Protein AF-S4PWN9-F1 (afdb_monomer)

pLDDT: mean 87.61, std 13.53, range [41.34, 96.62]

Foldseek 3Di:
DQLVCCVPPVDGDLPVVQVVVCVVPNPPQVDPVSSVVVVVVNQVSCCVVVSDVHDDCPPVPPPPPPVPD

Secondary structure (DSSP, 8-state):
-HHHHHHHHS---HHHHHHHHHHHSTTSS-SHHHHHHHHHHHHHHHHHTTS-S----TTTSTTTTTT--

Sequence (69 aa):
MCTSRLAAEGVTDVRGTVERIRQQRAHSIQMPDQYVFCHLALLEYAVMHGYLESADLTGFDEDVEEESE

Mean predicted aligned error: 5.77 Å

Solvent-accessible surface area (backbone atoms only — not comparable to full-atom values): 4382 Å² total; per-residue (Å²): 108,58,66,64,34,30,75,74,69,76,48,69,62,65,67,65,47,50,55,55,47,30,74,78,40,73,77,52,72,71,51,69,66,55,50,50,47,58,51,52,57,49,50,52,51,30,36,79,69,66,77,31,94,73,78,91,58,84,81,68,71,71,66,72,71,75,77,80,123

Radius of gyration: 13.94 Å; Cα contacts (8 Å, |Δi|>4): 36; chains: 1; bounding box: 33×30×34 Å

Organism: NCBI:txid116150

Structure (mmCIF, N/CA/C/O backbone):
data_AF-S4PWN9-F1
#
_entry.id   AF-S4PWN9-F1
#
loop_
_atom_site.group_PDB
_atom_site.id
_atom_site.type_symbol
_atom_site.label_atom_id
_atom_site.label_alt_id
_atom_site.label_comp_id
_atom_site.label_asym_id
_atom_site.label_entity_id
_atom_site.label_seq_id
_atom_site.pdbx_PDB_ins_code
_atom_site.Cartn_x
_atom_site.Cartn_y
_atom_site.Cartn_z
_atom_site.occupancy
_atom_site.B_iso_or_equiv
_atom_site.auth_seq_id
_atom_site.auth_comp_id
_atom_site.auth_asym_id
_atom_site.auth_atom_id
_a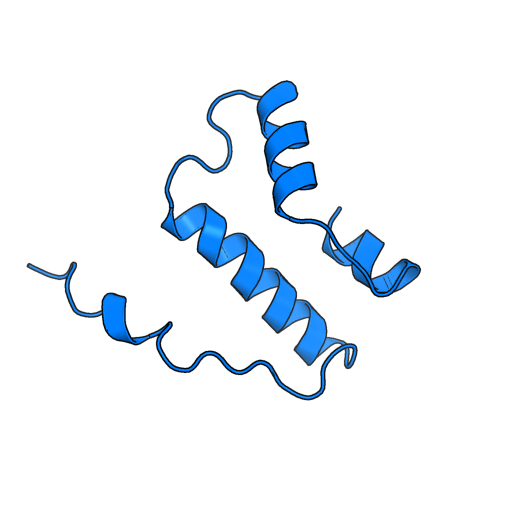tom_site.pdbx_PDB_model_num
ATOM 1 N N . MET A 1 1 ? 5.773 1.066 7.680 1.00 82.50 1 MET A N 1
ATOM 2 C CA . MET A 1 1 ? 5.561 2.496 7.345 1.00 82.50 1 MET A CA 1
ATOM 3 C C . MET A 1 1 ? 4.110 2.779 6.979 1.00 82.50 1 MET A C 1
ATOM 5 O O . MET A 1 1 ? 3.513 3.630 7.622 1.00 82.50 1 MET A O 1
ATOM 9 N N . CYS A 1 2 ? 3.530 2.094 5.986 1.00 89.12 2 CYS A N 1
ATOM 10 C CA . CYS A 1 2 ? 2.138 2.343 5.594 1.00 89.12 2 CYS A CA 1
ATOM 11 C C . CYS A 1 2 ? 1.117 1.887 6.648 1.00 89.12 2 CYS A C 1
ATOM 13 O O . CYS A 1 2 ? 0.216 2.654 6.964 1.00 89.12 2 CYS A O 1
ATOM 15 N N . THR A 1 3 ? 1.303 0.704 7.245 1.00 91.06 3 THR A N 1
ATOM 1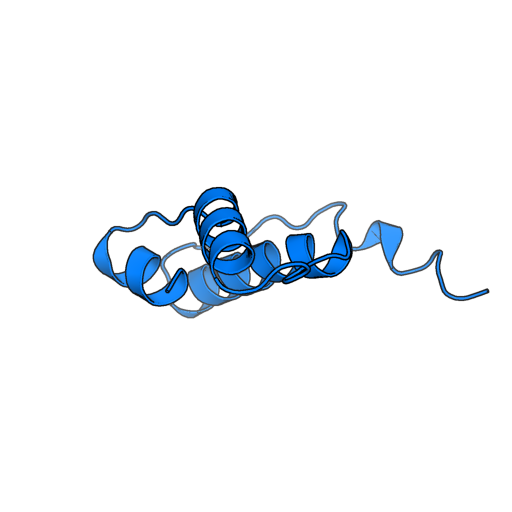6 C CA . THR A 1 3 ? 0.447 0.174 8.326 1.00 91.06 3 THR A CA 1
ATOM 17 C C . THR A 1 3 ? 0.491 1.040 9.584 1.00 91.06 3 THR A C 1
ATOM 19 O O . THR A 1 3 ? -0.543 1.405 10.126 1.00 91.06 3 THR A O 1
ATOM 22 N N . SER A 1 4 ? 1.689 1.467 9.998 1.00 90.50 4 SER A N 1
ATOM 23 C CA . SER A 1 4 ? 1.870 2.375 11.139 1.00 90.50 4 SER A CA 1
ATOM 24 C C . SER A 1 4 ? 1.216 3.743 10.922 1.00 90.50 4 SER A C 1
ATOM 26 O O . SER A 1 4 ? 0.686 4.315 11.866 1.00 90.50 4 SER A O 1
ATOM 28 N N . ARG A 1 5 ? 1.244 4.270 9.688 1.00 89.56 5 ARG A N 1
ATOM 29 C CA . ARG A 1 5 ? 0.554 5.522 9.342 1.00 89.56 5 ARG A CA 1
ATOM 30 C C . ARG A 1 5 ? -0.953 5.352 9.333 1.00 89.56 5 ARG A C 1
ATOM 32 O O . ARG A 1 5 ? -1.645 6.167 9.924 1.00 89.56 5 ARG A O 1
ATOM 39 N N . LEU A 1 6 ? -1.440 4.266 8.739 1.00 91.88 6 LEU A N 1
ATOM 40 C CA . LEU A 1 6 ? -2.864 3.961 8.723 1.00 91.88 6 LEU A CA 1
ATOM 41 C C . LEU A 1 6 ? -3.424 3.849 10.149 1.00 91.88 6 LEU A C 1
ATOM 43 O O . LEU A 1 6 ? -4.454 4.439 10.443 1.00 91.88 6 LEU A O 1
ATOM 47 N N . ALA A 1 7 ? -2.701 3.183 11.051 1.00 90.25 7 ALA A N 1
ATOM 48 C CA . ALA A 1 7 ? -3.108 3.039 12.446 1.00 90.25 7 ALA A CA 1
ATOM 49 C C . ALA A 1 7 ? -3.139 4.365 13.232 1.00 90.25 7 ALA A C 1
ATOM 51 O O . ALA A 1 7 ? -3.939 4.510 14.152 1.00 90.25 7 ALA A O 1
ATOM 52 N N . ALA A 1 8 ? -2.263 5.319 12.900 1.00 92.25 8 ALA A N 1
ATOM 53 C CA . ALA A 1 8 ? -2.146 6.589 13.619 1.00 92.25 8 ALA A CA 1
ATOM 54 C C . ALA A 1 8 ? -3.016 7.711 13.027 1.00 92.25 8 ALA A C 1
ATOM 56 O O . ALA A 1 8 ? -3.548 8.534 13.767 1.00 92.25 8 ALA A O 1
ATOM 57 N N . GLU A 1 9 ? -3.127 7.764 11.700 1.00 92.25 9 GLU A N 1
ATOM 58 C CA . GLU A 1 9 ? -3.702 8.889 10.951 1.00 92.25 9 GLU A CA 1
ATOM 59 C C . GLU A 1 9 ? -4.991 8.502 10.203 1.00 92.25 9 GLU A C 1
ATOM 61 O O . GLU A 1 9 ? -5.681 9.375 9.684 1.00 92.25 9 GLU A O 1
ATOM 66 N N . GLY A 1 10 ? -5.319 7.207 10.105 1.00 89.38 10 GLY A N 1
ATOM 67 C CA . GLY A 1 10 ? -6.452 6.707 9.314 1.00 89.38 10 GLY A CA 1
ATOM 68 C C . GLY A 1 10 ? -6.255 6.816 7.798 1.00 89.38 10 GLY A C 1
ATOM 69 O O . GLY A 1 10 ? -7.152 6.481 7.032 1.00 89.38 10 GLY A O 1
ATOM 70 N N . VAL A 1 11 ? -5.080 7.271 7.348 1.00 91.94 11 VAL A N 1
ATOM 71 C CA . VAL A 1 11 ? -4.750 7.497 5.937 1.00 91.94 11 VAL A CA 1
ATOM 72 C C . VAL A 1 11 ? -3.351 6.963 5.643 1.00 91.94 11 VAL A C 1
ATOM 74 O O . VAL A 1 11 ? -2.453 6.990 6.487 1.00 91.94 11 VAL A O 1
ATOM 77 N N . THR A 1 12 ? -3.144 6.465 4.426 1.00 94.69 12 THR A N 1
ATOM 78 C CA . THR A 1 12 ? -1.835 6.004 3.964 1.00 94.69 12 THR A CA 1
ATOM 79 C C . THR A 1 12 ? -1.650 6.287 2.473 1.00 94.69 12 THR A C 1
ATOM 81 O O . THR A 1 12 ? -2.614 6.282 1.715 1.00 94.69 12 THR A O 1
ATOM 84 N N . ASP A 1 13 ? -0.412 6.559 2.054 1.00 95.31 13 ASP A N 1
ATOM 85 C CA . ASP A 1 13 ? -0.047 6.846 0.659 1.00 95.31 13 ASP A CA 1
ATOM 86 C C . ASP A 1 13 ? 0.995 5.828 0.191 1.00 95.31 13 ASP A C 1
ATOM 88 O O . ASP A 1 13 ? 2.181 5.905 0.543 1.00 95.31 13 ASP A 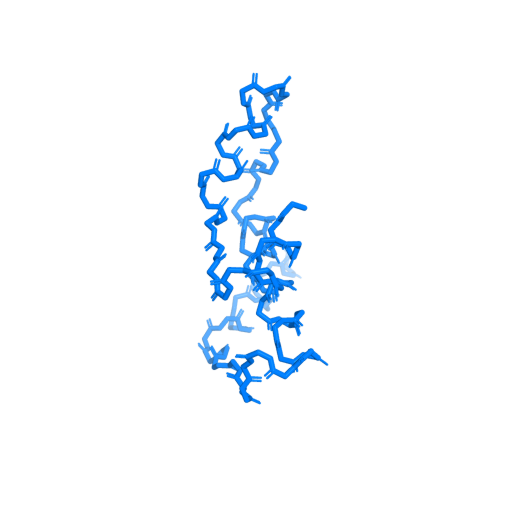O 1
ATOM 92 N N . VAL A 1 14 ? 0.533 4.847 -0.585 1.00 95.50 14 VAL A N 1
ATOM 93 C CA . VAL A 1 14 ? 1.381 3.777 -1.117 1.00 95.50 14 VAL A CA 1
ATOM 94 C C . VAL A 1 14 ? 2.332 4.327 -2.169 1.00 95.50 14 VAL A C 1
ATOM 96 O O . VAL A 1 14 ? 3.533 4.081 -2.071 1.00 95.50 14 VAL A O 1
ATOM 99 N N . ARG A 1 15 ? 1.837 5.135 -3.113 1.00 95.38 15 ARG A N 1
ATOM 100 C CA . ARG A 1 15 ? 2.639 5.711 -4.201 1.00 95.38 15 ARG A CA 1
ATOM 101 C C . ARG A 1 15 ? 3.815 6.509 -3.655 1.00 95.38 15 ARG A C 1
ATOM 103 O O . ARG A 1 15 ? 4.962 6.206 -3.981 1.00 95.38 15 ARG A O 1
ATOM 110 N N . GLY A 1 16 ? 3.548 7.476 -2.777 1.00 95.88 16 GLY A N 1
ATOM 111 C CA . GLY A 1 16 ? 4.597 8.303 -2.180 1.00 95.88 16 GLY A CA 1
ATOM 112 C C . GLY A 1 16 ? 5.572 7.493 -1.321 1.00 95.88 16 GLY A C 1
ATOM 113 O O . GLY A 1 16 ? 6.758 7.819 -1.236 1.00 95.88 16 GLY A O 1
ATOM 114 N N . THR A 1 17 ? 5.110 6.399 -0.708 1.00 95.62 17 THR A N 1
ATOM 115 C CA . THR A 1 17 ? 5.994 5.484 0.024 1.00 95.62 17 THR A CA 1
ATOM 116 C C . THR A 1 17 ? 6.901 4.6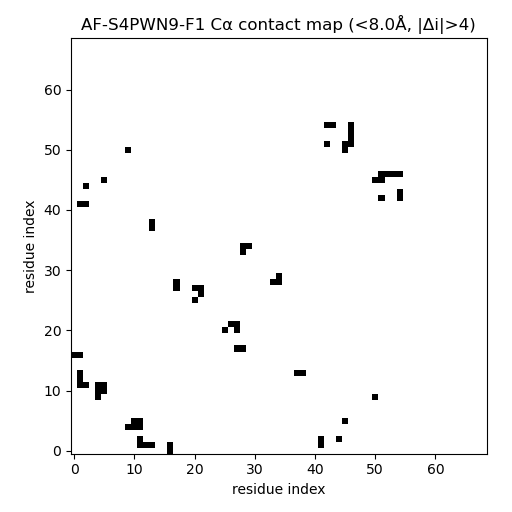96 -0.922 1.00 95.62 17 THR A C 1
ATOM 118 O O . THR A 1 17 ? 8.105 4.635 -0.678 1.00 95.62 17 THR A O 1
ATOM 121 N N . VAL A 1 18 ? 6.374 4.149 -2.020 1.00 95.88 18 VAL A N 1
ATOM 122 C CA . VAL A 1 18 ? 7.165 3.431 -3.033 1.00 95.88 18 VAL A CA 1
ATOM 123 C C . VAL A 1 18 ? 8.178 4.360 -3.702 1.00 95.88 18 VAL A C 1
ATOM 125 O O . VAL A 1 18 ? 9.344 3.990 -3.836 1.00 95.88 18 VAL A O 1
ATOM 128 N N . GLU A 1 19 ? 7.784 5.586 -4.054 1.00 95.75 19 GLU A N 1
ATOM 129 C CA . GLU A 1 19 ? 8.690 6.614 -4.586 1.00 95.75 19 GLU A CA 1
ATOM 130 C C . GLU A 1 19 ? 9.851 6.890 -3.619 1.00 95.75 19 GLU A C 1
ATOM 132 O O . GLU A 1 19 ? 11.015 6.871 -4.024 1.00 95.75 19 GLU A O 1
ATOM 137 N N . ARG A 1 20 ? 9.562 7.062 -2.321 1.00 95.75 20 ARG A N 1
ATOM 138 C CA . ARG A 1 20 ? 10.591 7.273 -1.290 1.00 95.75 20 ARG A CA 1
ATOM 139 C C . ARG A 1 20 ? 11.514 6.064 -1.128 1.00 95.75 20 ARG A C 1
ATOM 141 O O . ARG A 1 20 ? 12.721 6.235 -0.980 1.00 95.75 20 ARG A O 1
ATOM 148 N N . ILE A 1 21 ? 10.977 4.844 -1.178 1.00 95.38 21 ILE A N 1
ATOM 149 C CA . ILE A 1 21 ? 11.789 3.619 -1.124 1.00 95.38 21 ILE A CA 1
ATOM 150 C C . ILE A 1 21 ? 12.722 3.558 -2.339 1.00 95.38 21 ILE A C 1
ATOM 152 O O . ILE A 1 21 ? 13.911 3.286 -2.183 1.00 95.38 21 ILE A O 1
ATOM 156 N N . ARG A 1 22 ? 12.220 3.876 -3.539 1.00 95.88 22 ARG A N 1
ATOM 157 C CA . ARG A 1 22 ? 13.017 3.893 -4.776 1.00 95.88 22 ARG A CA 1
ATOM 158 C C . ARG A 1 22 ? 14.134 4.939 -4.753 1.00 95.88 22 ARG A C 1
ATOM 160 O O . ARG A 1 22 ? 15.186 4.686 -5.331 1.00 95.88 22 ARG A O 1
ATOM 167 N N . GLN A 1 23 ? 13.946 6.063 -4.056 1.00 96.62 23 GLN A N 1
ATOM 168 C CA . GLN A 1 23 ? 15.005 7.059 -3.837 1.00 96.62 23 GLN A CA 1
ATOM 169 C C . GLN A 1 23 ? 16.155 6.521 -2.971 1.00 96.62 23 GLN A C 1
ATOM 171 O O . GLN A 1 23 ? 17.303 6.894 -3.190 1.00 96.62 23 GLN A O 1
ATOM 176 N N . GLN A 1 24 ? 15.867 5.649 -1.998 1.00 96.38 24 GLN A N 1
ATOM 177 C CA . GLN A 1 24 ? 16.893 5.032 -1.145 1.00 96.38 24 GLN A CA 1
ATOM 178 C C . GLN A 1 24 ? 17.527 3.793 -1.789 1.00 96.38 24 GLN A C 1
ATOM 180 O O . GLN A 1 24 ? 18.723 3.554 -1.634 1.00 96.38 24 GLN A O 1
ATOM 185 N N . ARG A 1 25 ? 16.728 3.000 -2.511 1.00 96.12 25 ARG A N 1
ATOM 186 C CA . ARG A 1 25 ? 17.159 1.799 -3.229 1.00 96.12 25 ARG A CA 1
ATOM 187 C C . ARG A 1 25 ? 16.398 1.678 -4.546 1.00 96.12 25 ARG A C 1
ATOM 189 O O . ARG A 1 25 ? 15.229 1.277 -4.565 1.00 96.12 25 ARG A O 1
ATOM 196 N N . ALA A 1 26 ? 17.086 1.984 -5.643 1.00 92.31 26 ALA A N 1
ATOM 197 C CA . ALA A 1 26 ? 16.543 1.873 -6.992 1.00 92.31 26 ALA A CA 1
ATOM 198 C C . ALA A 1 26 ? 16.000 0.462 -7.280 1.00 92.31 26 ALA A C 1
ATOM 200 O O . ALA A 1 26 ? 16.457 -0.524 -6.700 1.00 92.31 26 ALA A O 1
ATOM 201 N N . HIS A 1 27 ? 15.023 0.384 -8.186 1.00 91.44 27 HIS A N 1
ATOM 202 C CA . HIS A 1 27 ? 14.358 -0.859 -8.610 1.00 91.44 27 HIS A CA 1
ATOM 203 C C . HIS A 1 27 ? 13.571 -1.600 -7.515 1.00 91.44 27 HIS A C 1
ATOM 205 O O . HIS A 1 27 ? 13.159 -2.739 -7.707 1.00 91.44 27 HIS A O 1
ATOM 211 N N . SER A 1 28 ? 13.300 -0.961 -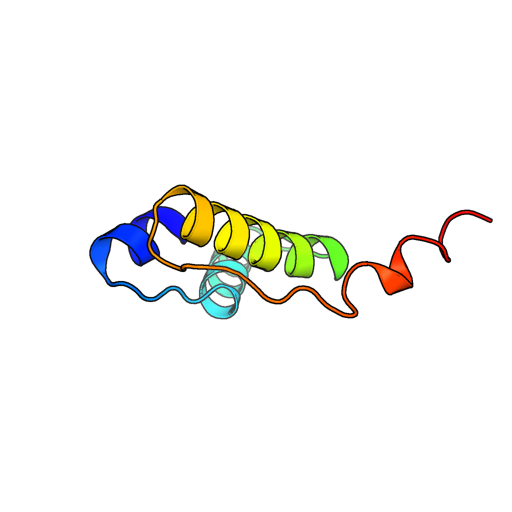6.375 1.00 95.19 28 SER A N 1
ATOM 212 C CA . SER A 1 28 ? 12.363 -1.515 -5.394 1.00 95.19 28 SER A CA 1
ATOM 213 C C . SER A 1 28 ? 10.927 -1.506 -5.943 1.00 95.19 28 SER A C 1
ATOM 215 O O . SER A 1 28 ? 10.467 -0.467 -6.431 1.00 95.19 28 SER A O 1
ATOM 217 N N . ILE A 1 29 ? 10.224 -2.643 -5.815 1.00 92.62 29 ILE A N 1
ATOM 218 C CA . ILE A 1 29 ? 8.823 -2.852 -6.244 1.00 92.62 29 ILE A CA 1
ATOM 219 C C . ILE A 1 29 ? 8.690 -2.535 -7.738 1.00 92.62 29 ILE A C 1
ATOM 221 O O . ILE A 1 29 ? 8.083 -1.539 -8.124 1.00 92.62 29 ILE A O 1
ATOM 225 N N . GLN A 1 30 ? 9.391 -3.295 -8.578 1.00 93.44 30 GLN A N 1
ATOM 226 C CA . GLN A 1 30 ? 9.526 -2.989 -10.005 1.00 93.44 30 GLN A CA 1
ATOM 227 C C . GLN A 1 30 ? 8.375 -3.553 -10.837 1.00 93.44 30 GLN A C 1
ATOM 229 O O . GLN A 1 30 ? 7.963 -2.914 -11.803 1.00 93.44 30 GLN A O 1
ATOM 234 N N . MET A 1 31 ? 7.866 -4.722 -10.453 1.00 94.06 31 MET A N 1
ATOM 235 C CA . MET A 1 31 ? 6.810 -5.403 -11.195 1.00 94.06 31 MET A CA 1
ATOM 236 C C . MET A 1 31 ? 5.439 -4.812 -10.840 1.00 94.06 31 MET A C 1
ATOM 238 O O . MET A 1 31 ? 5.216 -4.516 -9.658 1.00 94.06 31 MET A O 1
ATOM 242 N N . PRO A 1 32 ? 4.527 -4.651 -11.817 1.00 91.12 32 PRO A N 1
ATOM 243 C CA . PRO A 1 32 ? 3.162 -4.186 -11.566 1.00 91.12 32 PRO A CA 1
ATOM 244 C C . PRO A 1 32 ? 2.476 -4.957 -10.432 1.00 91.12 32 PRO A C 1
ATOM 246 O O . PRO A 1 32 ? 1.962 -4.340 -9.500 1.00 91.12 32 PRO A O 1
ATOM 249 N N . ASP A 1 33 ? 2.603 -6.281 -10.416 1.00 91.06 33 ASP A N 1
ATOM 250 C CA . ASP A 1 33 ? 1.905 -7.135 -9.446 1.00 91.06 33 ASP A CA 1
ATOM 251 C C . ASP A 1 33 ? 2.436 -6.946 -8.027 1.00 91.06 33 ASP A C 1
ATOM 253 O O . ASP A 1 33 ? 1.684 -6.990 -7.062 1.00 91.06 33 ASP A O 1
ATOM 257 N N . GLN A 1 34 ? 3.726 -6.630 -7.868 1.00 93.81 34 GLN A N 1
ATOM 258 C CA . GLN A 1 34 ? 4.287 -6.277 -6.559 1.00 93.81 34 GLN A CA 1
ATOM 259 C C . GLN A 1 34 ? 3.709 -4.956 -6.039 1.00 93.81 34 GLN A C 1
ATOM 261 O O . GLN A 1 34 ? 3.550 -4.775 -4.830 1.00 93.81 34 GLN A O 1
ATOM 266 N N . TYR A 1 35 ? 3.417 -4.013 -6.939 1.00 94.38 35 TYR A N 1
ATOM 267 C CA . TYR A 1 35 ? 2.792 -2.744 -6.584 1.00 94.38 35 TYR A CA 1
ATOM 268 C C . TYR A 1 35 ? 1.317 -2.938 -6.216 1.00 94.38 35 TYR A C 1
ATOM 270 O O . TYR A 1 35 ? 0.866 -2.384 -5.209 1.00 94.38 35 TYR A O 1
ATOM 278 N N . VAL A 1 36 ? 0.591 -3.769 -6.970 1.00 92.69 36 VAL A N 1
ATOM 279 C CA . VAL A 1 36 ? -0.783 -4.190 -6.651 1.00 92.69 36 VAL A CA 1
ATOM 280 C C . VAL A 1 36 ? -0.823 -4.916 -5.307 1.00 92.69 36 VAL A C 1
ATOM 282 O O . VAL A 1 36 ? -1.574 -4.517 -4.419 1.00 92.69 36 VAL A O 1
ATOM 285 N N . PHE A 1 37 ? 0.072 -5.881 -5.090 1.00 92.62 37 PHE A N 1
ATOM 286 C CA . PHE A 1 37 ? 0.199 -6.622 -3.836 1.00 92.62 37 PHE A CA 1
ATOM 287 C C . PHE A 1 37 ? 0.361 -5.696 -2.624 1.00 92.62 37 PHE A C 1
ATOM 289 O O . PHE A 1 37 ? -0.253 -5.916 -1.584 1.00 92.62 37 PHE A O 1
ATOM 296 N N . CYS A 1 38 ? 1.135 -4.612 -2.751 1.00 95.44 38 CYS A N 1
ATOM 297 C CA . CYS A 1 38 ? 1.284 -3.635 -1.669 1.00 95.44 38 CYS A CA 1
ATOM 298 C C . CYS A 1 38 ? -0.045 -2.960 -1.284 1.00 95.44 38 CYS A C 1
ATOM 300 O O . CYS A 1 38 ? -0.235 -2.638 -0.112 1.00 95.44 38 CYS A O 1
ATOM 302 N N . HIS A 1 39 ? -0.950 -2.733 -2.242 1.00 94.38 39 HIS A N 1
ATOM 303 C CA . HIS A 1 39 ? -2.283 -2.187 -1.971 1.00 94.38 39 HIS A CA 1
ATOM 304 C C . HIS A 1 39 ? -3.184 -3.244 -1.337 1.00 94.38 39 HIS A C 1
ATOM 306 O O . HIS A 1 39 ? -3.802 -2.964 -0.312 1.00 94.38 39 HIS A O 1
ATOM 312 N N . LEU A 1 40 ? -3.200 -4.459 -1.891 1.00 93.94 40 LEU A N 1
ATOM 313 C CA . LEU A 1 40 ? -4.000 -5.571 -1.374 1.00 93.94 40 LEU A CA 1
ATOM 314 C C . LEU A 1 40 ? -3.632 -5.907 0.076 1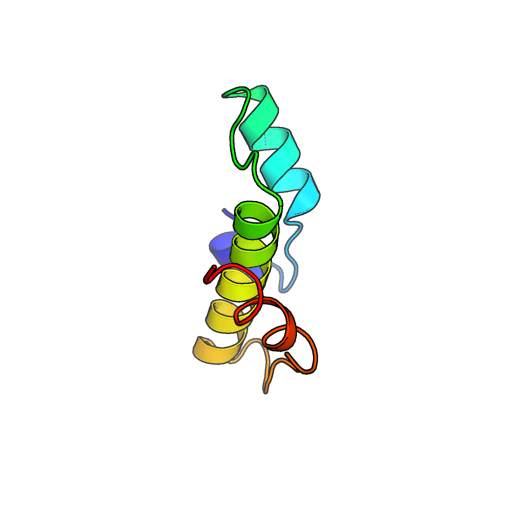.00 93.94 40 LEU A C 1
ATOM 316 O O . LEU A 1 40 ? -4.504 -5.933 0.938 1.00 93.94 40 LEU A O 1
ATOM 320 N N . ALA A 1 41 ? -2.338 -6.030 0.382 1.00 94.06 41 ALA A N 1
ATOM 321 C CA . ALA A 1 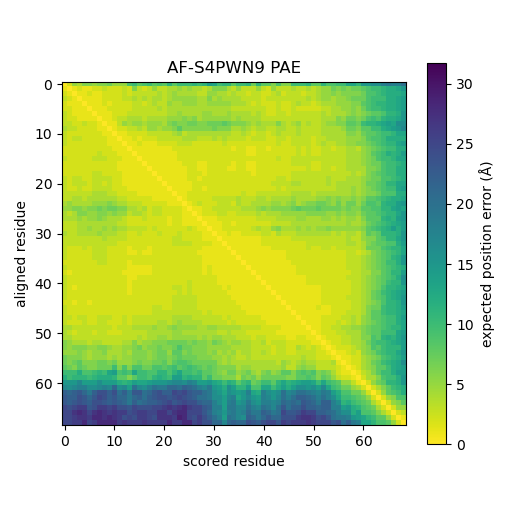41 ? -1.860 -6.282 1.740 1.00 94.06 41 ALA A CA 1
ATOM 322 C C . ALA A 1 41 ? -2.242 -5.159 2.725 1.00 94.06 41 ALA A C 1
ATOM 324 O O . ALA A 1 41 ? -2.441 -5.401 3.916 1.00 94.06 41 ALA A O 1
ATOM 325 N N . LEU A 1 42 ? -2.346 -3.910 2.253 1.00 95.12 42 LEU A N 1
ATOM 326 C CA . LEU A 1 42 ? -2.801 -2.794 3.085 1.00 95.12 42 LEU A CA 1
ATOM 327 C C . LEU A 1 42 ? -4.309 -2.805 3.316 1.00 95.12 42 LEU A C 1
ATOM 329 O O . LEU A 1 42 ? -4.735 -2.488 4.426 1.00 95.12 42 LEU A O 1
ATOM 333 N N . LEU A 1 43 ? -5.095 -3.172 2.305 1.00 94.12 43 LEU A N 1
ATOM 334 C CA . LEU A 1 43 ? -6.539 -3.358 2.437 1.00 94.12 43 LEU A CA 1
ATOM 335 C C . LEU A 1 43 ? -6.850 -4.511 3.395 1.00 94.12 43 LEU A C 1
ATOM 337 O O . LEU A 1 43 ? -7.633 -4.329 4.323 1.00 94.12 43 LEU A O 1
ATOM 341 N N . GLU A 1 44 ? -6.172 -5.650 3.243 1.00 93.69 44 GLU A N 1
ATOM 342 C CA . GLU A 1 44 ? -6.283 -6.790 4.156 1.00 93.69 44 GLU A CA 1
ATOM 343 C C . GLU A 1 44 ? -5.941 -6.375 5.592 1.00 93.69 44 GLU A C 1
ATOM 345 O O . GLU A 1 44 ? -6.733 -6.586 6.511 1.00 93.69 44 GLU A O 1
ATOM 350 N N . TYR A 1 45 ? -4.808 -5.690 5.789 1.00 94.75 45 TYR A N 1
ATOM 351 C CA . TYR A 1 45 ? -4.432 -5.165 7.100 1.00 94.75 45 TYR A CA 1
ATOM 352 C C . TYR A 1 45 ? -5.516 -4.250 7.689 1.00 94.75 45 TYR A C 1
ATOM 354 O O . TYR A 1 45 ? -5.816 -4.346 8.882 1.00 94.75 45 TYR A O 1
ATOM 362 N N . ALA A 1 46 ? -6.110 -3.379 6.866 1.00 95.38 46 ALA A N 1
ATOM 363 C CA . ALA A 1 46 ? -7.157 -2.460 7.287 1.00 95.38 46 ALA A CA 1
ATOM 364 C C . ALA A 1 46 ? -8.425 -3.189 7.749 1.00 95.38 46 ALA A C 1
ATOM 366 O O . ALA A 1 46 ? -8.975 -2.843 8.795 1.00 95.38 46 ALA A O 1
ATOM 367 N N . VAL A 1 47 ? -8.846 -4.218 7.011 1.00 95.44 47 VAL A N 1
ATOM 368 C CA . VAL A 1 47 ? -9.998 -5.059 7.364 1.00 95.44 47 VAL A CA 1
ATOM 369 C C . VAL A 1 47 ? -9.720 -5.848 8.646 1.00 95.44 47 VAL A C 1
ATOM 371 O O . VAL A 1 47 ? -10.511 -5.798 9.585 1.00 95.44 47 VAL A O 1
ATOM 374 N N . MET A 1 48 ? -8.557 -6.500 8.753 1.00 94.94 48 MET A N 1
ATOM 375 C CA . MET A 1 48 ? -8.185 -7.298 9.933 1.00 94.94 48 MET A CA 1
ATOM 376 C C . MET A 1 48 ? -8.146 -6.491 11.238 1.00 94.94 48 MET A C 1
ATOM 378 O O . MET A 1 48 ? -8.355 -7.051 12.313 1.00 94.94 48 MET A O 1
ATOM 382 N N . HIS A 1 49 ? -7.860 -5.190 11.157 1.00 94.94 49 HIS A N 1
ATOM 383 C CA . HIS A 1 49 ? -7.773 -4.300 1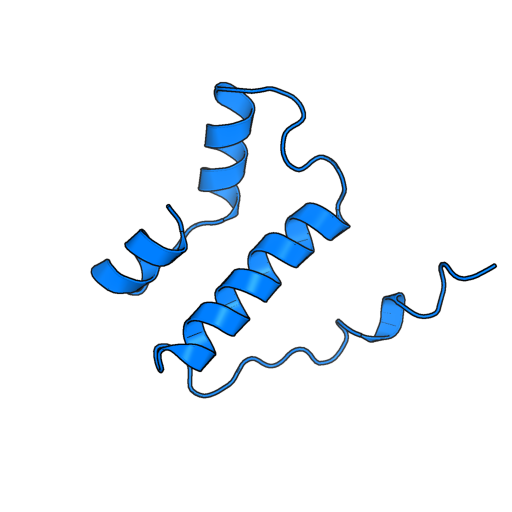2.320 1.00 94.94 49 HIS A CA 1
ATOM 384 C C . HIS A 1 49 ? -9.031 -3.441 12.518 1.00 94.94 49 HIS A C 1
ATOM 386 O O . HIS A 1 49 ? -9.056 -2.603 13.419 1.00 94.94 49 HIS A O 1
ATOM 392 N N . GLY A 1 50 ? -10.077 -3.643 11.708 1.00 94.44 50 GLY A N 1
ATOM 393 C CA . GLY A 1 50 ? -11.350 -2.929 11.825 1.00 94.44 50 GLY A CA 1
ATOM 394 C C . GLY A 1 50 ? -11.305 -1.465 11.381 1.00 94.44 50 GLY A C 1
ATOM 395 O O . GLY A 1 50 ? -12.188 -0.691 11.743 1.00 94.44 50 GLY A O 1
ATOM 396 N N . TYR A 1 51 ? -10.291 -1.066 10.607 1.00 93.19 51 TYR A N 1
ATOM 397 C CA . TYR A 1 51 ? -10.244 0.253 9.964 1.00 93.19 51 TYR A CA 1
ATOM 398 C C . TYR A 1 51 ? -11.162 0.326 8.735 1.00 93.19 51 TYR A C 1
ATOM 400 O O . TYR A 1 51 ? -11.577 1.412 8.338 1.00 93.19 51 TYR A O 1
ATOM 408 N N . LEU A 1 52 ? -11.479 -0.829 8.147 1.00 93.75 52 LEU A N 1
ATOM 409 C CA . LEU A 1 52 ? -12.436 -1.019 7.062 1.00 93.75 52 LEU A CA 1
ATOM 410 C C . LEU A 1 52 ? -13.347 -2.201 7.408 1.00 93.75 52 LEU A C 1
ATOM 412 O O . LEU A 1 52 ? -12.887 -3.188 7.973 1.00 93.75 52 LEU A O 1
ATOM 416 N N . GLU A 1 53 ? -14.631 -2.104 7.063 1.00 92.69 53 GLU A N 1
ATOM 417 C CA . GLU A 1 53 ? -15.591 -3.199 7.264 1.00 92.69 53 GLU A CA 1
ATOM 418 C C . GLU A 1 53 ? -15.376 -4.324 6.242 1.00 92.69 53 GLU A C 1
ATOM 420 O O . GLU A 1 53 ? -15.370 -5.502 6.588 1.00 92.69 53 GLU A O 1
ATOM 425 N N . SER A 1 54 ? -15.158 -3.954 4.981 1.00 92.19 54 SER A N 1
ATOM 426 C CA . SER A 1 54 ? -14.786 -4.859 3.894 1.00 92.19 54 SER A CA 1
ATOM 427 C C . SER A 1 54 ? -14.055 -4.085 2.796 1.00 92.19 54 SER A C 1
ATOM 429 O O . SER A 1 54 ? -14.165 -2.859 2.713 1.00 92.19 54 SER A O 1
ATOM 431 N N . ALA A 1 55 ? -13.292 -4.798 1.971 1.00 90.31 55 ALA A N 1
ATOM 432 C CA . ALA A 1 55 ? -12.709 -4.270 0.745 1.00 90.31 55 ALA A CA 1
ATOM 433 C C . ALA A 1 55 ? -13.351 -4.993 -0.443 1.00 90.31 55 ALA A C 1
ATOM 435 O O 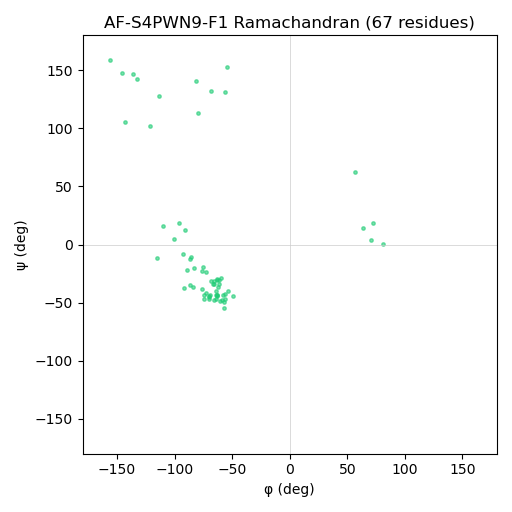. ALA A 1 55 ? -13.389 -6.222 -0.465 1.00 90.31 55 ALA A O 1
ATOM 436 N N . ASP A 1 56 ? -13.866 -4.231 -1.404 1.00 89.44 56 ASP A N 1
ATOM 437 C CA . ASP A 1 56 ? -14.354 -4.776 -2.668 1.00 89.44 56 ASP A CA 1
ATOM 438 C C . ASP A 1 56 ? -13.157 -5.047 -3.584 1.00 89.44 56 ASP A C 1
ATOM 440 O O . ASP A 1 56 ? -12.447 -4.121 -3.978 1.00 89.44 56 ASP A O 1
ATOM 444 N N . LEU A 1 57 ? -12.914 -6.327 -3.857 1.00 87.06 57 LEU A N 1
ATOM 445 C CA . LEU A 1 57 ? -11.841 -6.810 -4.728 1.00 87.06 57 LEU A CA 1
ATOM 446 C C . LEU A 1 57 ? -12.396 -7.398 -6.034 1.00 87.06 57 LEU A C 1
ATOM 448 O O . LEU A 1 57 ? -11.692 -8.125 -6.732 1.00 87.06 57 LEU A O 1
ATOM 452 N N . THR A 1 58 ? -13.658 -7.116 -6.373 1.00 85.88 58 THR A N 1
ATOM 453 C CA . THR A 1 58 ? -14.237 -7.581 -7.638 1.00 85.88 58 THR A CA 1
ATOM 454 C C . THR A 1 58 ? -13.390 -7.108 -8.825 1.00 85.88 58 THR A C 1
ATOM 456 O O . THR A 1 58 ? -12.980 -5.950 -8.897 1.00 85.88 58 THR A O 1
ATOM 459 N N . GLY A 1 59 ? -13.069 -8.035 -9.733 1.00 78.00 59 GLY A N 1
ATOM 460 C CA . GLY A 1 59 ? -12.204 -7.776 -10.888 1.00 78.00 59 GLY A CA 1
ATOM 461 C C . GLY A 1 59 ? -10.692 -7.807 -10.617 1.00 78.00 59 GLY A C 1
ATOM 462 O O . GLY A 1 59 ? -9.934 -7.605 -11.554 1.00 78.00 59 GLY A O 1
ATOM 463 N N . PHE A 1 60 ? -10.226 -8.063 -9.384 1.00 73.94 60 PHE A N 1
ATOM 464 C CA . PHE A 1 60 ? -8.790 -8.286 -9.109 1.00 73.94 60 PHE A CA 1
ATOM 465 C C . PHE A 1 60 ? -8.355 -9.754 -9.235 1.00 73.94 60 PHE A C 1
ATOM 467 O O . PHE A 1 60 ? -7.173 -10.013 -9.440 1.00 73.94 60 PHE A O 1
ATOM 474 N N . ASP A 1 61 ? -9.287 -10.704 -9.127 1.00 67.19 61 ASP A N 1
ATOM 475 C CA . ASP A 1 61 ? -9.007 -12.142 -9.268 1.00 67.19 61 ASP A CA 1
ATOM 476 C C . ASP A 1 61 ? -9.047 -12.627 -10.734 1.00 67.19 61 ASP A C 1
ATOM 478 O O . ASP A 1 61 ? -8.643 -13.752 -11.015 1.00 67.19 61 ASP A O 1
ATOM 482 N N . GLU A 1 62 ? -9.523 -11.800 -11.674 1.00 61.34 62 GLU A N 1
ATOM 483 C CA . GLU A 1 62 ? -9.768 -12.202 -13.073 1.00 61.34 62 GLU A CA 1
ATOM 484 C C . GLU A 1 62 ? -8.474 -12.405 -13.887 1.00 61.34 62 GLU A C 1
ATOM 486 O O . GLU A 1 62 ? -8.468 -13.195 -14.826 1.00 61.34 62 GLU A O 1
ATOM 491 N N . ASP A 1 63 ? -7.361 -11.778 -13.489 1.00 56.69 63 ASP A N 1
ATOM 492 C CA . ASP A 1 63 ? -6.091 -11.825 -14.232 1.00 56.69 63 ASP A CA 1
ATOM 493 C C . ASP A 1 63 ? -5.133 -12.947 -13.769 1.00 56.69 63 ASP A C 1
ATOM 495 O O . ASP A 1 63 ? -4.109 -13.196 -14.405 1.00 56.69 63 ASP A O 1
ATOM 499 N N . VAL A 1 64 ? -5.426 -13.649 -12.664 1.00 55.75 64 VAL A N 1
ATOM 500 C CA . VAL A 1 64 ? -4.513 -14.675 -12.107 1.00 55.75 64 VAL A CA 1
ATOM 501 C C . VAL A 1 64 ? -4.539 -15.975 -12.930 1.00 55.75 64 VAL A C 1
ATOM 503 O O . VAL A 1 64 ? -3.599 -16.769 -12.869 1.00 55.75 64 VAL A O 1
ATOM 506 N N . GLU A 1 65 ? -5.587 -16.199 -13.728 1.00 53.06 65 GLU A N 1
ATOM 507 C CA . GLU A 1 65 ? -5.739 -17.417 -14.534 1.00 53.06 65 GLU A CA 1
ATOM 508 C C . GLU A 1 65 ? -4.981 -17.379 -15.879 1.00 53.06 65 GLU A C 1
ATOM 510 O O . GLU A 1 65 ? -4.670 -18.445 -16.412 1.00 53.06 65 GLU A O 1
ATOM 515 N N . GLU A 1 66 ? -4.609 -16.207 -16.415 1.00 52.88 66 GLU A N 1
ATOM 516 C CA . GLU A 1 66 ? -4.017 -16.107 -17.766 1.00 52.88 66 GLU A CA 1
ATOM 517 C C . GLU A 1 66 ? -2.485 -16.307 -17.837 1.00 52.88 66 GLU A C 1
ATOM 519 O O . GLU A 1 66 ? -1.957 -16.535 -18.922 1.00 52.88 66 GLU A O 1
ATOM 524 N N . GLU A 1 67 ? -1.744 -16.308 -16.719 1.00 52.25 67 GLU A N 1
ATOM 525 C CA . GLU A 1 67 ? -0.274 -16.514 -16.727 1.00 52.25 67 GLU A CA 1
ATOM 526 C C . GLU A 1 67 ? 0.177 -17.988 -16.571 1.00 52.25 67 GLU A C 1
ATOM 528 O O . GLU A 1 67 ? 1.358 -18.261 -16.348 1.00 52.25 67 GLU A O 1
ATOM 533 N N . SER A 1 68 ? -0.732 -18.965 -16.692 1.00 51.75 68 SER A N 1
ATOM 534 C CA . SER A 1 68 ? -0.424 -20.398 -16.493 1.00 51.75 68 SER A CA 1
ATOM 535 C C . SER A 1 68 ? -0.125 -21.219 -17.767 1.00 51.75 68 SER A C 1
ATOM 537 O O . SER A 1 68 ? -0.178 -22.450 -17.694 1.00 51.75 68 SER A O 1
ATOM 539 N N . GLU A 1 69 ? 0.222 -20.604 -18.907 1.00 41.34 69 GLU A N 1
ATOM 540 C CA . GLU A 1 69 ? 0.636 -21.322 -20.141 1.00 41.34 69 GLU A CA 1
ATOM 541 C C . GLU A 1 69 ? 2.122 -21.163 -20.511 1.00 41.34 69 GLU A C 1
ATOM 543 O O . GLU A 1 69 ? 2.611 -20.018 -20.648 1.00 41.34 69 GLU A O 1
#

InterPro domains:
  IPR000242 Tyrosine-specific protein phosphatase, PTPase domain [PF00102] (2-44)
  IPR029021 Protein-tyrosine phosphatase-like [G3DSA:3.90.190.10] (1-49)
  IPR029021 Protein-tyrosine phosphatase-like [SSF52799] (2-48)